Protein AF-A0A0Q0WJ50-F1 (afdb_monomer_lite)

Secondary structure (DSSP, 8-state):
--------EESS-SS--SSPPP-TT-EEEEEEEEEEETTEEEEEEEEEEEPEEEEEEETTEEEEEEEE-HHHHHHGGG-TT-EEEE-TT---HHHHHHTT---TT-EEEESS---HHHHHHHHHTT--EEEESSPPPHHHHHHHHHHT-EEEEEEETTEEEEEE-GGGB-

Sequence (170 aa):
MKGCWHVDWIEVAKKFWRVERLDPAAAFQMARCTEISGSERQNLEVDVAIEERISVVLDETAVADLFSLPTQLEELADGIDDLVLVRAEGKAVGAALVAGADLSMCALITTGRLSSAIVSKAARVRIPVLVSRAAPLNTGIELDRTLGMALAAFARRPNLYGYSGEERIS

Foldseek 3Di:
DDDPPPFDKDLDWPAADDPDDDDNRFIWTWDWDWDDDPPDIDIDIGIDTFWDWDFWAFQNRGQFTDTHGPVRVVVLQPDDDPWAKGGPVGDGPVVCVVVVHQQLSIETEHNDAQALVNLVVCVVSNHQYYEYLDHHDPNRLVNNVVSQGWYWYNDDPPDIHTSGPCVGTD

pLDDT: mean 72.32, std 17.37, range [31.19, 97.19]

Radius of gyration: 19.77 Å; chains: 1; bounding box: 49×45×49 Å

Structure (mmCIF, N/CA/C/O backbone):
data_AF-A0A0Q0WJ50-F1
#
_entry.id   AF-A0A0Q0WJ50-F1
#
loop_
_atom_site.group_PDB
_atom_site.id
_atom_site.type_symbol
_atom_site.label_atom_id
_atom_site.label_alt_id
_atom_site.label_comp_id
_atom_site.label_asym_id
_atom_site.label_entity_id
_atom_site.label_seq_id
_atom_site.pdbx_PDB_ins_code
_atom_site.Cartn_x
_atom_site.Cartn_y
_atom_site.Cartn_z
_atom_site.occupancy
_atom_site.B_iso_or_equiv
_atom_site.auth_seq_id
_atom_site.auth_comp_id
_atom_site.auth_asym_id
_atom_site.auth_atom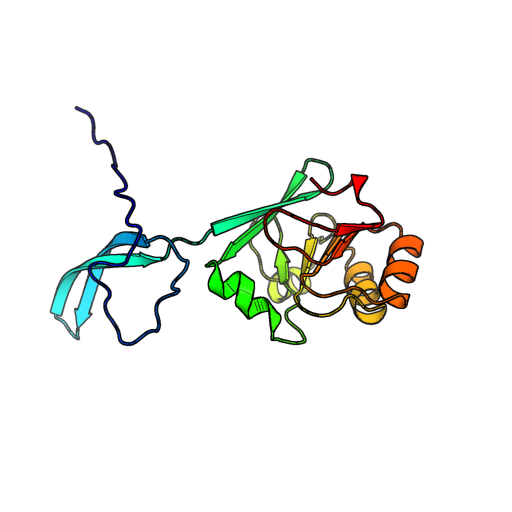_id
_atom_site.pdbx_PDB_model_num
ATOM 1 N N . MET A 1 1 ? -22.754 32.659 18.981 1.00 33.19 1 MET A N 1
ATOM 2 C CA . MET A 1 1 ? -21.871 32.097 20.028 1.00 33.19 1 MET A CA 1
ATOM 3 C C . MET A 1 1 ? -21.184 30.872 19.450 1.00 33.19 1 MET A C 1
ATOM 5 O O . MET A 1 1 ? -21.851 30.073 18.810 1.00 33.19 1 MET A O 1
ATOM 9 N N . LYS A 1 2 ? -19.854 30.814 19.578 1.00 34.09 2 LYS A N 1
ATOM 10 C CA . LYS A 1 2 ? -18.968 29.768 19.050 1.00 34.09 2 LYS A CA 1
ATOM 11 C C . LYS A 1 2 ? -19.242 28.426 19.740 1.00 34.09 2 LYS A C 1
ATOM 13 O O . LYS A 1 2 ? -19.278 28.390 20.963 1.00 34.09 2 LYS A O 1
ATOM 18 N N . GLY A 1 3 ? -19.356 27.349 18.970 1.00 31.19 3 GLY A N 1
ATOM 19 C CA . GLY A 1 3 ? -19.152 25.982 19.449 1.00 31.19 3 GLY A CA 1
ATOM 20 C C . GLY A 1 3 ? -17.857 25.462 18.841 1.00 31.19 3 GLY A C 1
ATOM 21 O O . GLY A 1 3 ? -17.887 24.846 17.781 1.00 31.19 3 GLY A O 1
ATOM 22 N N . CYS A 1 4 ? -16.719 25.805 19.449 1.00 32.44 4 CYS A N 1
ATOM 23 C CA . CYS A 1 4 ? -15.442 25.193 19.100 1.00 32.44 4 CYS A CA 1
ATOM 24 C C . CYS A 1 4 ? -15.503 23.720 19.509 1.00 32.44 4 CYS A C 1
ATOM 26 O O . CYS A 1 4 ? -15.563 23.415 20.698 1.00 32.44 4 CYS A O 1
ATOM 28 N N . TRP A 1 5 ? -15.492 22.826 18.525 1.00 32.06 5 TRP A N 1
ATOM 29 C CA . TRP A 1 5 ? -15.187 21.412 18.708 1.00 32.06 5 TRP A CA 1
ATOM 30 C C . TRP A 1 5 ? -13.693 21.308 19.027 1.00 32.06 5 TRP A C 1
ATOM 32 O O . TRP A 1 5 ? -12.872 21.123 18.133 1.00 32.06 5 TRP A O 1
ATOM 42 N N . HIS A 1 6 ? -13.315 21.554 20.281 1.00 39.19 6 HIS A N 1
ATOM 43 C CA . HIS A 1 6 ? -11.961 21.254 20.730 1.00 39.19 6 HIS A CA 1
ATOM 44 C C . HIS A 1 6 ? -11.847 19.735 20.836 1.00 39.19 6 HIS A C 1
ATOM 46 O O . HIS A 1 6 ? -12.461 19.114 2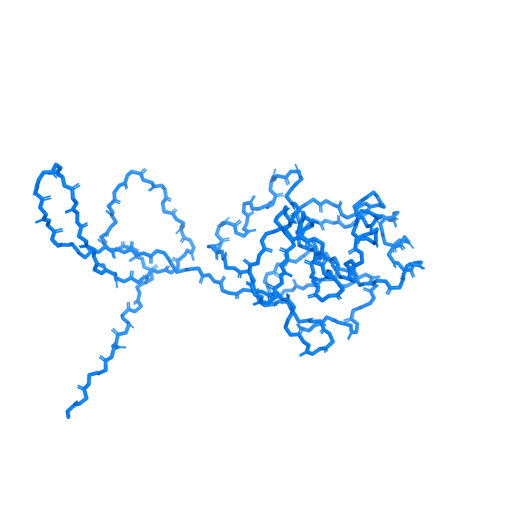1.700 1.00 39.19 6 HIS A O 1
ATOM 52 N N . VAL A 1 7 ? -11.127 19.146 19.885 1.00 43.50 7 VAL A N 1
ATOM 53 C CA . VAL A 1 7 ? -10.633 17.777 19.995 1.00 43.50 7 VAL A CA 1
ATOM 54 C C . VAL A 1 7 ? -9.465 17.839 20.969 1.00 43.50 7 VAL A C 1
ATOM 56 O O . VAL A 1 7 ? -8.429 18.429 20.657 1.00 43.50 7 VAL A O 1
ATOM 59 N N . ASP A 1 8 ? -9.658 17.290 22.163 1.00 45.12 8 ASP A N 1
ATOM 60 C CA . ASP A 1 8 ? -8.580 17.146 23.132 1.00 45.12 8 ASP A CA 1
ATOM 61 C C . ASP A 1 8 ? -7.739 15.933 22.728 1.00 45.12 8 ASP A C 1
ATOM 63 O O . ASP A 1 8 ? -8.182 14.787 22.822 1.00 45.12 8 ASP A O 1
ATOM 67 N N . TRP A 1 9 ? -6.531 16.199 22.235 1.00 43.81 9 TRP A N 1
ATOM 68 C CA . TRP A 1 9 ? -5.554 15.172 21.887 1.00 43.81 9 TRP A CA 1
ATOM 69 C C . TRP A 1 9 ? -5.000 14.534 23.156 1.00 43.81 9 TRP A C 1
ATOM 71 O O . TRP A 1 9 ? -4.593 15.237 24.086 1.00 43.81 9 TRP A O 1
ATOM 81 N N . ILE A 1 10 ? -4.971 13.203 23.199 1.00 55.56 10 ILE A N 1
ATOM 82 C CA . ILE A 1 10 ? -4.454 12.464 24.346 1.00 55.56 10 ILE A CA 1
ATOM 83 C C . ILE A 1 10 ? -3.347 11.521 23.865 1.00 55.56 10 ILE A C 1
ATOM 85 O O . ILE A 1 10 ? -3.575 10.660 23.019 1.00 55.56 10 ILE A O 1
ATOM 89 N N . GLU A 1 11 ? -2.140 11.693 24.411 1.00 57.00 11 GLU A N 1
ATOM 90 C CA . GLU A 1 11 ? -0.960 10.874 24.073 1.00 57.00 11 GLU A CA 1
ATOM 91 C C . GLU A 1 11 ? -1.056 9.436 24.604 1.00 57.00 11 GLU A C 1
ATOM 93 O O . GLU A 1 11 ? -0.410 8.539 24.081 1.00 57.00 11 GLU A O 1
ATOM 98 N N . VAL A 1 12 ? -1.854 9.207 25.652 1.00 61.69 12 VAL A N 1
ATOM 99 C CA . VAL A 1 12 ? -2.025 7.901 26.301 1.00 61.69 12 VAL A CA 1
ATOM 100 C C . VAL A 1 12 ? -3.494 7.710 26.659 1.00 61.69 12 VAL A C 1
ATOM 102 O O . VAL A 1 12 ? -4.089 8.593 27.280 1.00 61.69 12 VAL A O 1
ATOM 105 N N . ALA A 1 13 ? -4.073 6.557 26.319 1.00 60.59 13 ALA A N 1
ATOM 106 C CA . ALA A 1 13 ? -5.444 6.221 26.697 1.00 60.59 13 ALA A CA 1
ATOM 107 C C . ALA A 1 13 ? -5.652 6.355 28.225 1.00 60.59 13 ALA A C 1
ATOM 109 O O . ALA A 1 13 ? -4.933 5.757 29.027 1.00 60.59 13 ALA A O 1
ATOM 110 N N . LYS A 1 14 ? -6.645 7.149 28.634 1.00 64.50 14 LYS A N 1
ATOM 111 C CA . LYS A 1 14 ? -7.053 7.396 30.028 1.00 64.50 14 LYS A CA 1
ATOM 112 C C . LYS A 1 14 ? -8.213 6.500 30.471 1.00 64.50 14 LYS A C 1
ATOM 114 O O . LYS A 1 14 ? -8.332 6.198 31.657 1.00 64.50 14 LYS A O 1
ATOM 119 N N . LYS A 1 15 ? -9.089 6.105 29.547 1.00 63.78 15 LYS A N 1
ATOM 120 C CA . LYS A 1 15 ? -10.326 5.354 29.775 1.00 63.78 15 LYS A CA 1
ATOM 121 C C . LYS A 1 15 ? -10.591 4.413 28.595 1.00 63.78 15 LYS A C 1
ATOM 123 O O . LYS A 1 15 ? -11.423 4.669 27.725 1.00 63.78 15 LYS A O 1
ATOM 128 N N . PHE A 1 16 ? -9.872 3.295 28.603 1.00 58.28 16 PHE A N 1
ATOM 129 C CA . PHE A 1 16 ? -10.052 2.201 27.654 1.00 58.28 16 PHE A CA 1
ATOM 130 C C . PHE A 1 16 ? -11.001 1.143 28.224 1.00 58.28 16 PHE A C 1
ATOM 132 O O . PHE A 1 16 ? -10.944 0.819 29.413 1.00 58.28 16 PHE A O 1
ATOM 139 N N . TRP A 1 17 ? -11.895 0.622 27.389 1.00 59.31 17 TRP A N 1
ATOM 140 C CA . TRP A 1 17 ? -12.923 -0.333 27.796 1.00 59.31 17 TRP A CA 1
ATOM 141 C C . TRP A 1 17 ? -12.866 -1.557 26.879 1.00 59.31 17 TRP A C 1
ATOM 143 O O . TRP A 1 17 ? -13.066 -1.417 25.677 1.00 59.31 17 TRP A O 1
ATOM 153 N N . ARG A 1 18 ? -12.653 -2.737 27.492 1.00 56.22 18 ARG A N 1
ATOM 154 C CA . ARG A 1 18 ? -12.397 -4.095 26.941 1.00 56.22 18 ARG A CA 1
ATOM 155 C C . ARG A 1 18 ? -10.932 -4.551 27.023 1.00 56.22 18 ARG A C 1
ATOM 157 O O . ARG A 1 18 ? -10.016 -3.750 27.100 1.00 56.22 18 ARG A O 1
ATOM 164 N N . VAL A 1 19 ? -10.738 -5.875 27.061 1.00 57.97 19 VAL A N 1
ATOM 165 C CA . VAL A 1 19 ? -9.457 -6.588 27.298 1.00 57.97 19 VAL A CA 1
ATOM 166 C C . VAL A 1 19 ? -8.545 -6.594 26.052 1.00 57.97 19 VAL A C 1
ATOM 168 O O . VAL A 1 19 ? -7.642 -7.417 25.939 1.00 57.97 19 VAL A O 1
ATOM 171 N N . GLU A 1 20 ? -8.790 -5.722 25.074 1.00 60.44 20 GLU A N 1
ATOM 172 C CA . GLU A 1 20 ? -7.969 -5.658 23.861 1.00 60.44 20 GLU A CA 1
ATOM 173 C C . GLU A 1 20 ? -6.618 -4.986 24.136 1.00 60.44 20 GLU A C 1
ATOM 175 O O . GLU A 1 20 ? -6.493 -4.101 24.983 1.00 60.44 20 GLU A O 1
ATOM 180 N N . ARG A 1 21 ? -5.574 -5.440 23.434 1.00 62.72 21 ARG A N 1
ATOM 181 C CA . ARG A 1 21 ? -4.232 -4.863 23.548 1.00 62.72 21 ARG A CA 1
ATOM 182 C C . ARG A 1 21 ? -4.227 -3.490 22.874 1.00 62.72 21 ARG A C 1
ATOM 184 O O . ARG A 1 21 ? -4.553 -3.394 21.697 1.00 62.72 21 ARG A O 1
ATOM 191 N N . LEU A 1 22 ? -3.823 -2.456 23.610 1.00 70.69 22 LEU A N 1
ATOM 192 C CA . LEU A 1 22 ? -3.601 -1.119 23.060 1.00 70.69 22 LEU A CA 1
ATOM 193 C C . LEU A 1 22 ? -2.425 -1.126 22.078 1.00 70.69 22 LEU A C 1
ATOM 195 O O . LEU A 1 22 ? -1.413 -1.783 22.333 1.00 70.69 22 LEU A O 1
ATOM 199 N N . ASP A 1 23 ? -2.548 -0.355 20.999 1.00 70.69 23 ASP A N 1
ATOM 200 C CA . ASP A 1 23 ? -1.402 0.034 20.181 1.00 70.69 23 ASP A CA 1
ATOM 201 C C . ASP A 1 23 ? -0.573 1.052 20.992 1.00 70.69 23 ASP A C 1
ATOM 203 O O . ASP A 1 23 ? -1.084 2.128 21.318 1.00 70.69 23 ASP A O 1
ATOM 207 N N . PRO A 1 24 ? 0.667 0.711 21.391 1.00 72.69 24 PRO A N 1
ATOM 208 C CA . PRO A 1 24 ? 1.477 1.553 22.267 1.00 72.69 24 PRO A CA 1
ATOM 209 C C . PRO A 1 24 ? 2.012 2.812 21.573 1.00 72.69 24 PRO A C 1
ATOM 211 O O . PRO A 1 24 ? 2.519 3.700 22.257 1.00 72.69 24 PRO A O 1
ATOM 214 N N . ALA A 1 25 ? 1.939 2.879 20.244 1.00 76.12 25 ALA A N 1
ATOM 215 C CA . ALA A 1 25 ? 2.418 3.993 19.440 1.00 76.12 25 ALA A CA 1
ATOM 216 C C . ALA A 1 25 ? 1.272 4.871 18.899 1.00 76.12 25 ALA A C 1
ATOM 218 O O . ALA A 1 25 ? 1.536 5.947 18.362 1.00 76.12 25 ALA A O 1
ATOM 219 N N . ALA A 1 26 ? 0.013 4.449 19.047 1.00 81.06 26 ALA A N 1
ATOM 220 C CA . ALA A 1 26 ? -1.150 5.198 18.588 1.00 81.06 26 ALA A CA 1
ATOM 221 C C . ALA A 1 26 ? -1.467 6.426 19.457 1.00 81.06 26 ALA A C 1
ATOM 223 O O . ALA A 1 26 ? -1.362 6.403 20.683 1.00 81.06 26 ALA A O 1
ATOM 224 N N . ALA A 1 27 ? -1.952 7.485 18.806 1.00 83.94 27 ALA A N 1
ATOM 225 C CA . ALA A 1 27 ? -2.634 8.587 19.478 1.00 83.94 27 ALA A CA 1
ATOM 226 C C . ALA A 1 27 ? -4.103 8.225 19.749 1.00 83.94 27 ALA A C 1
ATOM 228 O O . ALA A 1 27 ? -4.690 7.413 19.031 1.00 83.94 27 ALA A O 1
ATOM 229 N N . PHE A 1 28 ? -4.723 8.860 20.748 1.00 84.25 28 PHE A N 1
ATOM 230 C CA . PHE A 1 28 ? -6.120 8.612 21.113 1.00 84.25 28 PHE A CA 1
ATOM 231 C C . PHE A 1 28 ? -6.937 9.908 21.159 1.00 84.25 28 PHE A C 1
ATOM 233 O O . PHE A 1 28 ? -6.435 10.977 21.519 1.00 84.25 28 PHE A O 1
ATOM 240 N N . GLN A 1 29 ? -8.223 9.796 20.824 1.00 86.06 29 GLN A N 1
ATOM 241 C CA . GLN A 1 29 ? -9.229 10.841 21.031 1.00 86.06 29 GLN A CA 1
ATOM 242 C C . GLN A 1 29 ? -10.390 10.308 21.865 1.00 86.06 29 GLN A C 1
ATOM 244 O O . GLN A 1 29 ? -10.782 9.148 21.736 1.00 86.06 29 GLN A O 1
ATOM 249 N N . MET A 1 30 ? -10.985 11.173 22.681 1.00 86.94 30 MET A N 1
ATOM 250 C CA . MET A 1 30 ? -12.183 10.828 23.440 1.00 86.94 30 MET A CA 1
ATOM 251 C C . MET A 1 30 ? -13.425 10.915 22.545 1.00 86.94 30 MET A C 1
ATOM 253 O O . MET A 1 30 ? -13.684 11.938 21.908 1.00 86.94 30 MET A O 1
ATOM 257 N N . ALA A 1 31 ? -14.210 9.841 22.524 1.00 86.06 31 ALA A N 1
ATOM 258 C CA . ALA A 1 31 ? -15.481 9.759 21.824 1.00 86.06 31 ALA A CA 1
ATOM 259 C C . ALA A 1 31 ? -16.611 9.371 22.784 1.00 86.06 31 ALA A C 1
ATOM 261 O O . ALA A 1 31 ? -16.431 8.596 23.725 1.00 86.06 31 ALA A O 1
ATOM 262 N N . ARG A 1 32 ? -17.813 9.888 22.514 1.00 88.06 32 ARG A N 1
ATOM 263 C CA . ARG A 1 32 ? -19.034 9.480 23.217 1.00 88.06 32 ARG A CA 1
ATOM 264 C C . ARG A 1 32 ? -19.691 8.320 22.492 1.00 88.06 32 ARG A C 1
ATOM 266 O O . ARG A 1 32 ? -19.928 8.402 21.289 1.00 88.06 32 ARG A O 1
ATOM 273 N N . CYS A 1 33 ? -20.048 7.279 23.229 1.00 84.06 33 CYS A N 1
ATOM 274 C CA . CYS A 1 33 ? -20.817 6.153 22.715 1.00 84.06 33 CYS A CA 1
ATOM 275 C C . CYS A 1 33 ? -21.945 5.778 23.682 1.00 84.06 33 CYS A C 1
ATOM 277 O O . CYS A 1 33 ? -21.994 6.240 24.823 1.00 84.06 33 CYS A O 1
ATOM 279 N N . THR A 1 34 ? -22.878 4.953 23.216 1.00 87.44 34 THR A N 1
ATOM 280 C CA . THR A 1 34 ? -23.934 4.386 24.056 1.00 87.44 34 THR A CA 1
ATOM 281 C C . THR A 1 34 ? -23.706 2.886 24.163 1.00 87.44 34 THR A C 1
ATOM 283 O O . THR A 1 34 ? -23.758 2.179 23.158 1.00 87.44 34 THR A O 1
ATOM 286 N N . GLU A 1 35 ? -23.462 2.397 25.373 1.00 84.62 35 GLU A N 1
ATOM 287 C CA . GLU A 1 35 ? -23.497 0.972 25.671 1.00 84.62 35 GLU A CA 1
ATOM 288 C C . GLU A 1 35 ? -24.944 0.478 25.649 1.00 84.62 35 GLU A C 1
ATOM 290 O O . GLU A 1 35 ? -25.851 1.132 26.171 1.00 84.62 35 GLU A O 1
ATOM 295 N N . ILE A 1 36 ? -25.150 -0.681 25.024 1.00 88.06 36 ILE A N 1
ATOM 296 C CA . ILE A 1 36 ? -26.440 -1.362 24.945 1.00 88.06 36 ILE A CA 1
ATOM 297 C C . ILE A 1 36 ? -26.273 -2.739 25.589 1.00 88.06 36 ILE A C 1
ATOM 299 O O . ILE A 1 36 ? -25.603 -3.607 25.028 1.00 88.06 36 ILE A O 1
ATOM 303 N N . SER A 1 37 ? -26.917 -2.937 26.738 1.00 84.56 37 SER A N 1
ATOM 304 C CA . SER A 1 37 ? -26.854 -4.169 27.534 1.00 84.56 37 SER A CA 1
ATOM 305 C C . SER A 1 37 ? -28.269 -4.709 27.733 1.00 84.56 37 SER A C 1
ATOM 307 O O . SER A 1 37 ? -29.004 -4.295 28.627 1.00 84.56 37 SER A O 1
ATOM 309 N N . GLY A 1 38 ? -28.699 -5.602 26.837 1.00 86.75 38 GLY A N 1
ATOM 310 C CA . GLY A 1 38 ? -30.097 -6.039 26.777 1.00 86.75 38 GLY A CA 1
ATOM 311 C C . GLY A 1 38 ? -31.028 -4.877 26.410 1.00 86.75 38 GLY A C 1
ATOM 312 O O . GLY A 1 38 ? -30.934 -4.333 25.311 1.00 86.75 38 GLY A O 1
ATOM 313 N N . SER A 1 39 ? -31.932 -4.502 27.321 1.00 87.56 39 SER A N 1
ATOM 314 C CA . SER A 1 39 ? -32.815 -3.331 27.178 1.00 87.56 39 SER A CA 1
ATOM 315 C C . SER A 1 39 ? -32.244 -2.041 27.778 1.00 87.56 39 SER A C 1
ATOM 317 O O . SER A 1 39 ? -32.814 -0.971 27.561 1.00 87.56 39 SER A O 1
ATOM 319 N N . GLU A 1 40 ? -31.155 -2.121 28.544 1.00 84.44 40 GLU A N 1
ATOM 320 C CA . GLU A 1 40 ? -30.534 -0.960 29.181 1.00 84.44 40 GLU A CA 1
ATOM 321 C C . GLU A 1 40 ? -29.633 -0.205 28.200 1.00 84.44 40 GLU A C 1
ATOM 323 O O . GLU A 1 40 ? -28.996 -0.793 27.320 1.00 84.44 40 GLU A O 1
ATOM 328 N N . ARG A 1 41 ? -29.596 1.124 28.347 1.00 91.12 41 ARG A N 1
ATOM 329 C CA . ARG A 1 41 ? -28.756 2.023 27.551 1.00 91.12 41 ARG A CA 1
ATOM 330 C C . ARG A 1 41 ? -28.011 2.982 28.464 1.00 91.12 41 ARG A C 1
ATOM 332 O O . ARG A 1 41 ? -28.646 3.693 29.243 1.00 91.12 41 ARG A O 1
ATOM 339 N N . GLN A 1 42 ? -26.693 3.050 28.321 1.00 88.12 42 GLN A N 1
ATOM 340 C CA . GLN A 1 42 ? -25.838 3.935 29.110 1.00 88.12 42 GLN A CA 1
ATOM 341 C C . GLN A 1 42 ? -24.911 4.742 28.201 1.00 88.12 42 GLN A C 1
ATOM 343 O O . GLN A 1 42 ? -24.276 4.190 27.312 1.00 88.12 42 GLN A O 1
ATOM 348 N N . ASN A 1 43 ? -24.808 6.053 28.424 1.00 89.38 43 ASN A N 1
ATOM 349 C CA . ASN A 1 43 ? -23.847 6.889 27.703 1.00 89.38 43 ASN A CA 1
ATOM 350 C C . ASN A 1 43 ? -22.473 6.817 28.370 1.00 89.38 43 ASN A C 1
ATOM 352 O O . ASN A 1 43 ? -22.360 6.977 29.586 1.00 89.38 43 ASN A O 1
ATOM 356 N N . LEU A 1 44 ? -21.440 6.621 27.559 1.00 86.31 44 LEU A N 1
ATOM 357 C CA . LEU A 1 44 ? -20.055 6.476 27.979 1.00 86.31 44 LEU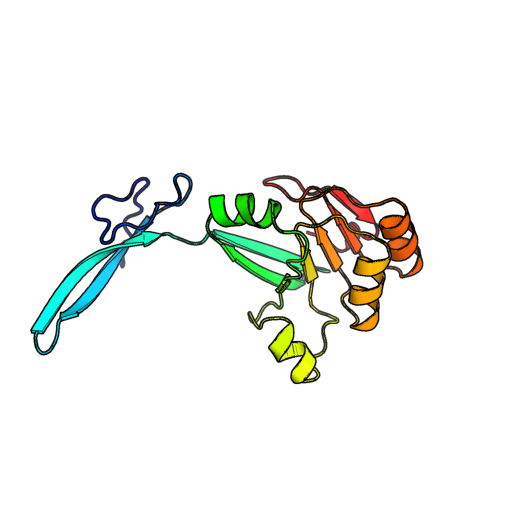 A CA 1
ATOM 358 C C . LEU A 1 44 ? -19.159 7.421 27.174 1.00 86.31 44 LEU A C 1
ATOM 360 O O . LEU A 1 44 ? -19.451 7.769 26.032 1.00 86.31 44 LEU A O 1
ATOM 364 N N . GLU A 1 45 ? -18.050 7.810 27.791 1.00 85.31 45 GLU A N 1
ATOM 365 C CA . GLU A 1 45 ? -16.907 8.436 27.125 1.00 85.31 45 GLU A CA 1
ATOM 366 C C . GLU A 1 45 ? -15.775 7.411 27.121 1.00 85.31 45 GLU A C 1
ATOM 368 O O . GLU A 1 45 ? -15.450 6.863 28.184 1.00 85.31 45 GLU A O 1
ATOM 373 N N . VAL A 1 46 ? -15.242 7.130 25.934 1.00 83.69 46 VAL A N 1
ATOM 374 C CA . VAL A 1 46 ? -14.218 6.112 25.675 1.00 83.69 46 VAL A CA 1
ATOM 375 C C . VAL A 1 46 ? -13.108 6.697 24.815 1.00 83.69 46 VAL A C 1
ATOM 377 O O . VAL A 1 46 ? -13.363 7.557 23.971 1.00 83.69 46 VAL A O 1
ATOM 380 N N . ASP A 1 47 ? -11.886 6.213 25.008 1.00 84.81 47 ASP A N 1
ATOM 381 C CA . ASP A 1 47 ? -10.783 6.549 24.112 1.00 84.81 47 ASP A CA 1
ATOM 382 C C . ASP A 1 47 ? -10.831 5.686 22.852 1.00 84.81 47 ASP A C 1
ATOM 384 O O . ASP A 1 47 ? -10.963 4.463 22.917 1.00 84.81 47 ASP A O 1
ATOM 388 N N . VAL A 1 48 ? -10.694 6.337 21.704 1.00 82.25 48 VAL A N 1
ATOM 389 C CA . VAL A 1 48 ? -10.648 5.716 20.383 1.00 82.25 48 VAL A CA 1
ATOM 390 C C . VAL A 1 48 ? -9.286 6.008 19.775 1.00 82.25 48 VAL A C 1
ATOM 392 O O . VAL A 1 48 ? -8.859 7.164 19.731 1.00 82.25 48 VAL A O 1
ATOM 395 N N . ALA A 1 49 ? -8.601 4.957 19.328 1.00 82.50 49 ALA A N 1
ATOM 396 C CA . ALA A 1 49 ? -7.320 5.089 18.651 1.00 82.50 49 ALA A CA 1
ATOM 397 C C . ALA A 1 49 ? -7.495 5.869 17.339 1.00 82.50 49 ALA A C 1
ATOM 399 O O . ALA A 1 49 ? -8.478 5.692 16.616 1.00 82.50 49 ALA A O 1
ATOM 400 N N . ILE A 1 50 ? -6.555 6.762 17.056 1.00 80.19 50 ILE A N 1
ATOM 401 C CA . ILE A 1 50 ? -6.554 7.600 15.863 1.00 80.19 50 ILE A CA 1
ATOM 402 C C . ILE A 1 50 ? -5.680 6.918 14.821 1.00 80.19 50 ILE A C 1
ATOM 404 O O . ILE A 1 50 ? -4.478 6.747 15.020 1.00 80.19 50 ILE A O 1
ATOM 408 N N . GLU A 1 51 ? -6.296 6.547 13.704 1.00 74.88 51 GLU A N 1
ATOM 409 C CA . GLU A 1 51 ? -5.571 6.055 12.540 1.00 74.88 51 GLU A CA 1
ATOM 410 C C . GLU A 1 51 ? -4.744 7.177 11.920 1.00 74.88 51 GLU A C 1
ATOM 412 O O . GLU A 1 51 ? -5.192 8.319 11.772 1.00 74.88 51 GLU A O 1
ATOM 417 N N . GLU A 1 52 ? -3.531 6.837 11.511 1.00 72.50 52 GLU A N 1
ATOM 418 C CA . GLU A 1 52 ? -2.709 7.741 10.736 1.00 72.50 52 GLU A CA 1
ATOM 419 C C . GLU A 1 52 ? -3.024 7.592 9.256 1.00 72.50 52 GLU A C 1
ATOM 421 O O . GLU A 1 52 ? -3.165 6.483 8.743 1.00 72.50 52 GLU A O 1
ATOM 426 N N . ARG A 1 53 ? -3.065 8.726 8.557 1.00 71.88 53 ARG A N 1
ATOM 427 C CA . ARG A 1 53 ? -3.216 8.763 7.107 1.00 71.88 53 ARG A CA 1
ATOM 428 C C . ARG A 1 53 ? -1.847 8.701 6.435 1.00 71.88 53 ARG A C 1
ATOM 430 O O . ARG A 1 53 ? -0.989 9.547 6.690 1.00 71.88 53 ARG A O 1
ATOM 437 N N . ILE A 1 54 ? -1.662 7.738 5.543 1.00 69.50 54 ILE A N 1
ATOM 438 C CA . ILE A 1 54 ? -0.523 7.655 4.628 1.00 69.50 54 ILE A CA 1
ATOM 439 C C . ILE A 1 54 ? -1.066 7.818 3.218 1.00 69.50 54 ILE A C 1
ATOM 441 O O . ILE A 1 54 ? -1.770 6.944 2.713 1.00 69.50 54 ILE A O 1
ATOM 445 N N . SER A 1 55 ? -0.736 8.944 2.595 1.00 67.88 55 SER A N 1
ATOM 446 C CA . SER A 1 55 ? -1.127 9.215 1.218 1.00 67.88 55 SER A CA 1
ATOM 447 C C . SER A 1 55 ? -0.045 8.730 0.259 1.00 67.88 55 SER A C 1
ATOM 449 O O . SER A 1 55 ? 1.130 9.029 0.462 1.00 67.88 55 SER A O 1
ATOM 451 N N . VAL A 1 56 ? -0.437 7.994 -0.783 1.00 67.50 56 VAL A N 1
ATOM 452 C CA . VAL A 1 56 ? 0.437 7.722 -1.935 1.00 67.50 56 VAL A CA 1
ATOM 453 C C . VAL A 1 56 ? -0.034 8.598 -3.079 1.00 67.50 56 VAL A C 1
ATOM 455 O O . VAL A 1 56 ? -1.196 8.520 -3.498 1.00 67.50 56 VAL A O 1
ATOM 458 N N . VAL A 1 57 ? 0.872 9.432 -3.573 1.00 71.38 57 VAL A N 1
ATOM 459 C CA . VAL A 1 57 ? 0.631 10.313 -4.709 1.00 71.38 57 VAL A CA 1
ATOM 460 C C . VAL A 1 57 ? 1.379 9.753 -5.914 1.00 71.38 57 VAL A C 1
ATOM 462 O O . VAL A 1 57 ? 2.562 9.426 -5.829 1.00 71.38 57 VAL A O 1
ATOM 465 N N . LEU A 1 58 ? 0.643 9.607 -7.014 1.00 68.94 58 LEU A N 1
ATOM 466 C CA . LEU A 1 58 ? 1.125 9.181 -8.318 1.00 68.94 58 LEU A CA 1
ATOM 467 C C . LEU A 1 58 ? 0.921 10.322 -9.307 1.00 68.94 58 LEU A C 1
ATOM 469 O O . LEU A 1 58 ? -0.221 10.730 -9.503 1.00 68.94 58 LEU A O 1
ATOM 473 N N . ASP A 1 59 ? 1.989 10.809 -9.936 1.00 78.12 59 ASP A N 1
ATOM 474 C CA . ASP A 1 59 ? 1.917 11.888 -10.935 1.00 78.12 59 ASP A CA 1
ATOM 475 C C . ASP A 1 59 ? 1.074 13.082 -10.425 1.00 78.12 59 ASP A C 1
ATOM 477 O O . ASP A 1 59 ? 0.085 13.486 -11.038 1.00 78.12 59 ASP A O 1
ATOM 481 N N . GLU A 1 60 ? 1.406 13.576 -9.224 1.00 78.00 60 GLU A N 1
ATOM 482 C CA . GLU A 1 60 ? 0.692 14.649 -8.496 1.00 78.00 60 GLU A CA 1
ATOM 483 C C . GLU A 1 60 ? -0.772 14.337 -8.124 1.00 78.00 60 GLU A C 1
ATOM 485 O O . GLU A 1 60 ? -1.464 15.146 -7.501 1.00 78.00 60 GLU A O 1
ATOM 490 N N . THR A 1 61 ? -1.254 13.141 -8.446 1.00 69.69 61 THR A N 1
ATOM 491 C CA . THR A 1 61 ? -2.603 12.680 -8.139 1.00 69.69 61 THR A CA 1
ATOM 492 C C . THR A 1 61 ? -2.562 11.765 -6.926 1.00 69.69 61 THR A C 1
ATOM 494 O O . THR A 1 61 ? -1.940 10.706 -6.953 1.00 69.69 61 THR A O 1
ATOM 497 N N . ALA A 1 62 ? -3.248 12.134 -5.842 1.00 67.50 62 ALA A N 1
ATOM 498 C CA . ALA A 1 62 ? -3.436 11.216 -4.723 1.00 67.50 62 ALA A CA 1
ATOM 499 C C . ALA A 1 62 ? -4.184 9.976 -5.229 1.00 67.50 62 ALA A C 1
ATOM 501 O O . ALA A 1 62 ? -5.345 10.062 -5.627 1.00 67.50 62 ALA A O 1
ATOM 502 N N . VAL A 1 63 ? -3.505 8.831 -5.243 1.00 63.12 63 VAL A N 1
ATOM 503 C CA . VAL A 1 63 ? -4.080 7.557 -5.694 1.00 63.12 63 VAL A CA 1
ATOM 504 C C . VAL A 1 63 ? -4.477 6.677 -4.531 1.00 63.12 63 VAL A C 1
ATOM 506 O O . VAL A 1 63 ? -5.261 5.756 -4.723 1.00 63.12 63 VAL A O 1
ATOM 509 N N . ALA A 1 64 ? -3.996 6.971 -3.325 1.00 59.56 64 ALA A N 1
ATOM 510 C CA . ALA A 1 64 ? -4.250 6.157 -2.155 1.00 59.56 64 ALA A CA 1
ATOM 511 C C . ALA A 1 64 ? -4.237 6.969 -0.868 1.00 59.56 64 ALA A C 1
ATOM 513 O O . ALA A 1 64 ? -3.350 7.796 -0.682 1.00 59.56 64 ALA A O 1
ATOM 514 N N . ASP A 1 65 ? -5.139 6.620 0.046 1.00 59.25 65 ASP A N 1
ATOM 515 C CA . ASP A 1 65 ? -5.007 6.912 1.466 1.00 59.25 65 ASP A CA 1
ATOM 516 C C . ASP A 1 65 ? -5.116 5.605 2.249 1.00 59.25 65 ASP A C 1
ATOM 518 O O . ASP A 1 65 ? -6.136 4.916 2.192 1.00 59.25 65 ASP A O 1
ATOM 522 N N . LEU A 1 66 ? -4.049 5.250 2.955 1.00 60.56 66 LEU A N 1
ATOM 523 C CA . LEU A 1 66 ? -4.061 4.179 3.938 1.00 60.56 66 LEU A CA 1
ATOM 524 C C . LEU A 1 66 ? -4.320 4.803 5.307 1.00 60.56 66 LEU A C 1
ATOM 526 O O . LEU A 1 66 ? -3.610 5.724 5.704 1.00 60.56 66 LEU A O 1
ATOM 530 N N . PHE A 1 67 ? -5.323 4.289 6.010 1.00 65.69 67 PHE A N 1
ATOM 531 C CA . PHE A 1 67 ? -5.574 4.604 7.408 1.00 65.69 67 PHE A CA 1
ATOM 532 C C . PHE A 1 67 ? -5.200 3.377 8.229 1.00 65.69 67 PHE A C 1
ATOM 534 O O . PHE A 1 67 ? -5.722 2.288 7.992 1.00 65.69 67 PHE A O 1
ATOM 541 N N . SER A 1 68 ? -4.228 3.525 9.122 1.00 68.75 68 SER A N 1
ATOM 542 C CA . SER A 1 68 ? -3.777 2.434 9.985 1.00 68.75 68 SER A CA 1
ATOM 543 C C . SER A 1 68 ? -3.196 2.980 11.275 1.00 68.75 68 SER A C 1
ATOM 545 O O . SER A 1 68 ? -2.636 4.079 11.291 1.00 68.75 68 SER A O 1
ATOM 547 N N . LEU A 1 69 ? -3.262 2.197 12.348 1.00 74.12 69 LEU A N 1
ATOM 548 C CA . LEU A 1 69 ? -2.487 2.495 13.547 1.00 74.12 69 LEU A CA 1
ATOM 549 C C . LEU A 1 69 ? -0.983 2.253 13.299 1.00 74.12 69 LEU A C 1
ATOM 551 O O . LEU A 1 69 ? -0.628 1.454 12.424 1.00 74.12 69 LEU A O 1
ATOM 555 N N . PRO A 1 70 ? -0.079 2.912 14.043 1.00 67.62 70 PRO A N 1
ATOM 556 C CA . PRO A 1 70 ? 1.359 2.778 13.821 1.00 67.62 70 PRO A CA 1
ATOM 557 C C . PRO A 1 70 ? 1.864 1.338 13.956 1.00 67.62 70 PRO A C 1
ATOM 559 O O . PRO A 1 70 ? 2.596 0.871 13.084 1.00 67.62 70 PRO A O 1
ATOM 562 N N . THR A 1 71 ? 1.428 0.588 14.975 1.00 65.62 71 THR A N 1
ATOM 563 C CA . THR A 1 71 ? 1.817 -0.821 15.114 1.00 65.62 71 THR A CA 1
ATOM 564 C C . THR A 1 71 ? 1.139 -1.695 14.063 1.00 65.62 71 THR A C 1
ATOM 566 O O . THR A 1 71 ? 1.745 -2.656 13.617 1.00 65.62 71 THR A O 1
ATOM 569 N N . GLN A 1 72 ? -0.055 -1.354 13.566 1.00 63.38 72 GLN A N 1
ATOM 570 C CA . GLN A 1 72 ? -0.648 -2.076 12.426 1.00 63.38 72 GLN A CA 1
ATOM 571 C C . GLN A 1 72 ? 0.169 -1.901 11.139 1.00 63.38 72 GLN A C 1
ATOM 573 O O . GLN A 1 72 ? 0.317 -2.853 10.375 1.00 63.38 72 GLN A O 1
ATOM 578 N N . LEU A 1 73 ? 0.738 -0.715 10.906 1.00 62.25 73 LEU A N 1
ATOM 579 C CA . LEU A 1 73 ? 1.675 -0.481 9.804 1.00 62.25 73 LEU A CA 1
ATOM 580 C C . LEU A 1 73 ? 2.973 -1.289 9.985 1.00 62.25 73 LEU A C 1
ATOM 582 O O . LEU A 1 73 ? 3.535 -1.801 9.011 1.00 62.25 73 LEU A O 1
ATOM 586 N N . GLU A 1 74 ? 3.438 -1.415 11.230 1.00 57.19 74 GLU A N 1
ATOM 587 C CA . GLU A 1 74 ? 4.589 -2.243 11.598 1.00 57.19 74 GLU A CA 1
ATOM 588 C C . GLU A 1 74 ? 4.306 -3.748 11.546 1.00 57.19 74 GLU A C 1
ATOM 590 O O . GLU A 1 74 ? 5.231 -4.480 11.229 1.00 57.19 74 GLU A O 1
ATOM 595 N N . GLU A 1 75 ? 3.084 -4.211 11.819 1.00 54.94 75 GLU A N 1
ATOM 596 C CA . GLU A 1 75 ? 2.672 -5.627 11.835 1.00 54.94 75 GLU A CA 1
ATOM 597 C C . GLU A 1 75 ? 2.259 -6.140 10.454 1.00 54.94 75 GLU A C 1
ATOM 599 O O . GLU A 1 75 ? 2.460 -7.321 10.164 1.00 54.94 75 GLU A O 1
ATOM 604 N N . LEU A 1 76 ? 1.777 -5.256 9.562 1.00 50.62 76 LEU A N 1
ATOM 605 C CA . LEU A 1 76 ? 1.513 -5.564 8.146 1.00 50.62 76 LEU A CA 1
ATOM 606 C C . LEU A 1 76 ? 2.702 -6.350 7.551 1.00 50.62 76 LEU A C 1
ATOM 608 O O . LEU A 1 76 ? 2.559 -7.276 6.759 1.00 50.62 76 LEU A O 1
ATOM 612 N N . ALA A 1 77 ? 3.896 -6.010 8.022 1.00 41.75 77 ALA A N 1
ATOM 613 C CA . ALA A 1 77 ? 5.164 -6.683 7.865 1.00 41.75 77 ALA A CA 1
ATOM 614 C C . ALA A 1 77 ? 5.271 -8.191 7.750 1.00 41.75 77 ALA A C 1
ATOM 616 O O . ALA A 1 77 ? 6.104 -8.656 6.963 1.00 41.75 77 ALA A O 1
ATOM 617 N N . ASP A 1 78 ? 4.560 -8.896 8.618 1.00 41.78 78 ASP A N 1
ATOM 618 C CA . ASP A 1 78 ? 4.910 -10.261 9.001 1.00 41.78 78 ASP A CA 1
ATOM 619 C C . ASP A 1 78 ? 3.992 -11.291 8.325 1.00 41.78 78 ASP A C 1
ATOM 621 O O . ASP A 1 78 ? 4.203 -12.498 8.448 1.00 41.78 78 ASP A O 1
ATOM 625 N N . GLY A 1 79 ? 3.025 -10.824 7.527 1.00 36.72 79 GLY A N 1
ATOM 626 C CA . GLY A 1 79 ? 2.172 -11.640 6.669 1.00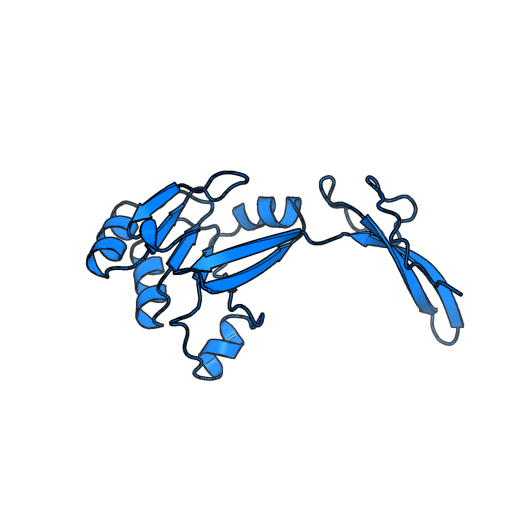 36.72 79 GLY A CA 1
ATOM 627 C C . GLY A 1 79 ? 2.693 -11.710 5.233 1.00 36.72 79 GLY A C 1
ATOM 628 O O . GLY A 1 79 ? 2.677 -10.730 4.491 1.00 36.72 79 GLY A O 1
ATOM 629 N N . ILE A 1 80 ? 3.135 -12.891 4.801 1.00 37.78 80 ILE A N 1
ATOM 630 C CA . ILE A 1 80 ? 3.319 -13.182 3.375 1.00 37.78 80 ILE A CA 1
ATOM 631 C C . ILE A 1 80 ? 1.911 -13.280 2.760 1.00 37.78 80 ILE A C 1
ATOM 633 O O . ILE A 1 80 ? 1.172 -14.183 3.129 1.00 37.78 80 ILE A O 1
ATOM 637 N N . ASP A 1 81 ? 1.593 -12.362 1.837 1.00 42.47 81 ASP A N 1
ATOM 638 C CA . ASP A 1 81 ? 0.393 -12.281 0.968 1.00 42.47 81 ASP A CA 1
ATOM 639 C C . ASP A 1 81 ? -0.669 -11.195 1.256 1.00 42.47 81 ASP A C 1
ATOM 641 O O . ASP A 1 81 ? -1.742 -11.228 0.649 1.00 42.47 81 ASP A O 1
ATOM 645 N N . ASP A 1 82 ? -0.365 -10.144 2.024 1.00 50.66 82 ASP A N 1
ATOM 646 C CA . ASP A 1 82 ? -1.252 -8.971 2.060 1.00 50.66 82 ASP A CA 1
ATOM 647 C C . ASP A 1 82 ? -0.997 -8.052 0.851 1.00 50.66 82 ASP A C 1
ATOM 649 O O . ASP A 1 82 ? -0.036 -7.279 0.777 1.00 50.66 82 ASP A O 1
ATOM 653 N N . LEU A 1 83 ? -1.852 -8.204 -0.163 1.00 49.56 83 LEU A N 1
ATOM 654 C CA . LEU A 1 83 ? -1.932 -7.365 -1.357 1.00 49.56 83 LEU A CA 1
ATOM 655 C C . LEU A 1 83 ? -3.008 -6.294 -1.121 1.00 49.56 83 LEU A C 1
ATOM 657 O O . LEU A 1 83 ? -4.194 -6.576 -1.288 1.00 49.56 83 LEU A O 1
ATOM 661 N N . VAL A 1 84 ? -2.630 -5.070 -0.749 1.00 53.62 84 VAL A N 1
ATOM 662 C CA . VAL A 1 84 ? -3.586 -3.973 -0.532 1.00 53.62 84 VAL A CA 1
ATOM 663 C C . VAL A 1 84 ? -3.558 -3.033 -1.735 1.00 53.62 84 VAL A C 1
ATOM 665 O O . VAL A 1 84 ? -2.580 -2.328 -1.970 1.00 53.62 84 VAL A O 1
ATOM 668 N N . LEU A 1 85 ? -4.641 -3.019 -2.516 1.00 54.16 85 LEU A N 1
ATOM 669 C CA . LEU A 1 85 ? -4.888 -1.955 -3.489 1.00 54.16 85 LEU A CA 1
ATOM 670 C C . LEU A 1 85 ? -5.583 -0.805 -2.805 1.00 54.16 85 LEU A C 1
ATOM 672 O O . LEU A 1 85 ? -6.627 -0.996 -2.178 1.00 54.16 85 LEU A O 1
ATOM 676 N N . VAL A 1 86 ? -5.035 0.383 -2.998 1.00 53.78 86 VAL A N 1
ATOM 677 C CA . VAL A 1 86 ? -5.627 1.598 -2.472 1.00 53.78 86 VAL A CA 1
ATOM 678 C C . VAL A 1 86 ? -5.956 2.506 -3.653 1.00 53.78 86 VAL A C 1
ATOM 680 O O . VAL A 1 86 ? -5.102 2.789 -4.493 1.00 53.78 86 VAL A O 1
ATOM 683 N N . ARG A 1 87 ? -7.233 2.889 -3.725 1.00 48.84 87 ARG A N 1
ATOM 684 C CA . ARG A 1 87 ? -7.755 3.977 -4.559 1.00 48.84 87 ARG A CA 1
ATOM 685 C C . ARG A 1 87 ? -8.036 5.154 -3.626 1.00 48.84 87 ARG A C 1
ATOM 687 O O . ARG A 1 87 ? -8.423 4.914 -2.482 1.00 48.84 87 ARG A O 1
ATOM 694 N N . ALA A 1 88 ? -7.975 6.389 -4.117 1.00 43.69 88 ALA A N 1
ATOM 695 C CA . ALA A 1 88 ? -8.329 7.595 -3.355 1.00 43.69 88 ALA A CA 1
ATOM 696 C C . ALA A 1 88 ? -9.735 7.541 -2.710 1.00 43.69 88 ALA A C 1
ATOM 698 O O . ALA A 1 88 ? -10.029 8.274 -1.776 1.00 43.69 88 ALA A O 1
ATOM 699 N N . GLU A 1 89 ? -10.607 6.648 -3.193 1.00 40.19 89 GLU A N 1
ATOM 700 C CA . GLU A 1 89 ? -11.982 6.452 -2.717 1.00 40.19 89 GLU A CA 1
ATOM 701 C C . GLU A 1 89 ? -12.176 5.208 -1.815 1.00 40.19 89 GLU A C 1
ATOM 703 O O . GLU A 1 89 ? -13.310 4.860 -1.490 1.00 40.19 89 GLU A O 1
ATOM 708 N N . GLY A 1 90 ? -11.105 4.503 -1.421 1.00 44.72 90 GLY A N 1
ATOM 709 C CA . GLY A 1 90 ? -11.147 3.524 -0.321 1.00 44.72 90 GLY A CA 1
ATOM 710 C C . GLY A 1 90 ? -11.895 2.202 -0.567 1.00 44.72 90 GLY A C 1
ATOM 711 O O . GLY A 1 90 ? -12.514 1.675 0.355 1.00 44.72 90 GLY A O 1
ATOM 712 N N . LYS A 1 91 ? -11.867 1.621 -1.778 1.00 42.53 91 LYS A N 1
ATOM 713 C CA . LYS A 1 91 ? -12.464 0.288 -2.035 1.00 42.53 91 LYS A CA 1
ATOM 714 C C . LYS A 1 91 ? -11.409 -0.817 -2.128 1.00 42.53 91 LYS A C 1
ATOM 716 O O . LYS A 1 91 ? -10.472 -0.711 -2.910 1.00 42.53 91 LYS A O 1
ATOM 721 N N . ALA A 1 92 ? -11.616 -1.902 -1.378 1.00 46.47 92 ALA A N 1
ATOM 722 C CA . ALA A 1 92 ? -10.745 -3.077 -1.364 1.00 46.47 92 ALA A CA 1
ATOM 723 C C . ALA A 1 92 ? -10.690 -3.818 -2.721 1.00 46.47 92 ALA A C 1
ATOM 725 O O . ALA A 1 92 ? -11.697 -3.941 -3.428 1.00 46.47 92 ALA A O 1
ATOM 726 N N . VAL A 1 93 ? -9.511 -4.386 -3.016 1.00 51.50 93 VAL A N 1
ATOM 727 C CA . VAL A 1 93 ? -9.123 -5.179 -4.210 1.00 51.50 93 VAL A CA 1
ATOM 728 C C . VAL A 1 93 ? -10.240 -6.089 -4.722 1.00 51.50 93 VAL A C 1
ATOM 730 O O . VAL A 1 93 ? -10.576 -6.062 -5.904 1.00 51.50 93 VAL A O 1
ATOM 733 N N . GLY A 1 94 ? -10.809 -6.907 -3.828 1.00 44.91 94 GLY A N 1
ATOM 734 C CA . GLY A 1 94 ? -11.737 -7.975 -4.198 1.00 44.91 94 GLY A CA 1
ATOM 735 C C . GLY A 1 94 ? -13.043 -7.448 -4.782 1.00 44.91 94 GLY A C 1
ATOM 736 O O . GLY A 1 94 ? -13.526 -7.973 -5.778 1.00 44.91 94 GLY A O 1
ATOM 737 N N . ALA A 1 95 ? -13.580 -6.363 -4.226 1.00 46.62 95 ALA A N 1
ATOM 738 C CA . ALA A 1 95 ? -14.800 -5.750 -4.738 1.00 46.62 95 ALA A CA 1
ATOM 739 C C . ALA A 1 95 ? -14.539 -4.953 -6.026 1.00 46.62 95 ALA A C 1
ATOM 741 O O . ALA A 1 95 ? -15.366 -4.977 -6.933 1.00 46.62 95 ALA A O 1
ATOM 742 N N . ALA A 1 96 ? -13.386 -4.280 -6.130 1.00 51.38 96 ALA A N 1
ATOM 743 C CA . ALA A 1 96 ? -13.022 -3.476 -7.297 1.00 51.38 96 ALA A CA 1
ATOM 744 C C . ALA A 1 96 ? -12.739 -4.335 -8.544 1.00 51.38 96 ALA A C 1
ATOM 746 O O . ALA A 1 96 ? -13.251 -4.026 -9.620 1.00 51.38 96 ALA A O 1
ATOM 747 N N . LEU A 1 97 ? -12.004 -5.448 -8.401 1.00 50.62 97 LEU A N 1
ATOM 748 C CA . LEU A 1 97 ? -11.781 -6.400 -9.498 1.00 50.62 97 LEU A CA 1
ATOM 749 C C . LEU A 1 97 ? -13.083 -7.073 -9.948 1.00 50.62 97 LEU A C 1
ATOM 751 O O . LEU A 1 97 ? -13.332 -7.179 -11.146 1.00 50.62 97 LEU A O 1
ATOM 755 N N . VAL A 1 98 ? -13.924 -7.502 -9.000 1.00 52.28 98 VAL A N 1
ATOM 756 C CA . VAL A 1 98 ? -15.227 -8.119 -9.308 1.00 52.28 98 VAL A CA 1
ATOM 757 C C . VAL A 1 98 ? -16.173 -7.117 -9.982 1.00 52.28 98 VAL A C 1
ATOM 759 O O . VAL A 1 98 ? -16.984 -7.509 -10.816 1.00 52.28 98 VAL A O 1
ATOM 762 N N . ALA A 1 99 ? -16.033 -5.823 -9.685 1.00 57.31 99 ALA A N 1
ATOM 763 C CA . ALA A 1 99 ? -16.799 -4.749 -10.312 1.00 57.31 99 ALA A CA 1
ATOM 764 C C . ALA A 1 99 ? -16.222 -4.254 -11.656 1.00 57.31 99 ALA A C 1
ATOM 766 O O . ALA A 1 99 ? -16.792 -3.334 -12.241 1.00 57.31 99 ALA A O 1
ATOM 767 N N . GLY A 1 100 ? -15.111 -4.821 -12.148 1.00 58.47 100 GLY A N 1
ATOM 768 C CA . GLY A 1 100 ? -14.474 -4.387 -13.399 1.00 58.47 100 GLY A CA 1
ATOM 769 C C . GLY A 1 100 ? -13.882 -2.975 -13.338 1.00 58.47 100 GLY A C 1
ATOM 770 O O . GLY A 1 100 ? -13.846 -2.281 -14.353 1.00 58.47 100 GLY A O 1
ATOM 771 N N . ALA A 1 101 ? -13.463 -2.526 -12.152 1.00 65.44 101 ALA A N 1
ATOM 772 C CA . ALA A 1 101 ? -12.913 -1.191 -11.959 1.00 65.44 101 ALA A CA 1
ATOM 773 C C . ALA A 1 101 ? -11.567 -1.018 -12.680 1.00 65.44 101 ALA A C 1
ATOM 775 O O . ALA A 1 101 ? -10.739 -1.929 -12.710 1.00 65.44 101 ALA A O 1
ATOM 776 N N . ASP A 1 102 ? -11.336 0.181 -13.215 1.00 70.06 102 ASP A N 1
ATOM 777 C CA . ASP A 1 102 ? -10.029 0.563 -13.737 1.00 70.06 102 ASP A CA 1
ATOM 778 C C . ASP A 1 102 ? -9.058 0.846 -12.580 1.00 70.06 102 ASP A C 1
ATOM 780 O O . ASP A 1 102 ? -9.297 1.732 -11.751 1.00 70.06 102 ASP A O 1
ATOM 784 N N . LEU A 1 103 ? -7.972 0.072 -12.526 1.00 76.06 103 LEU A N 1
ATOM 785 C CA . LEU A 1 103 ? -6.927 0.167 -11.504 1.00 76.06 103 LEU A CA 1
ATOM 786 C C . LEU A 1 103 ? -5.702 0.959 -11.985 1.00 76.06 103 LEU A C 1
ATOM 788 O O . LEU A 1 103 ? -4.711 1.033 -11.261 1.00 76.06 103 LEU A O 1
ATOM 792 N N . SER A 1 104 ? -5.784 1.588 -13.164 1.00 79.25 104 SER A N 1
ATOM 793 C CA . SER A 1 104 ? -4.748 2.479 -13.706 1.00 79.25 104 SER A CA 1
ATOM 794 C C . SER A 1 104 ? -4.410 3.663 -12.797 1.00 79.25 104 SER A C 1
ATOM 796 O O . SER A 1 104 ? -3.323 4.213 -12.897 1.00 79.25 104 SER A O 1
ATOM 798 N N . MET A 1 105 ? -5.311 4.013 -11.875 1.00 73.44 105 MET A N 1
ATOM 799 C CA . MET A 1 105 ? -5.142 5.072 -10.873 1.00 73.44 105 MET A CA 1
ATOM 800 C C . MET A 1 105 ? -5.037 4.509 -9.447 1.00 73.44 105 MET A C 1
ATOM 802 O O . MET A 1 105 ? -5.535 5.112 -8.499 1.00 73.44 105 MET A O 1
ATOM 806 N N . CYS A 1 106 ? -4.486 3.304 -9.293 1.00 74.50 106 CYS A N 1
ATOM 807 C CA . CYS A 1 106 ? -4.275 2.660 -7.996 1.00 74.50 106 CYS A CA 1
ATOM 808 C C . CYS A 1 106 ? -2.789 2.388 -7.762 1.00 74.50 106 CYS A C 1
ATOM 810 O O . CYS A 1 106 ? -2.021 2.195 -8.703 1.00 74.50 106 CYS A O 1
ATOM 812 N N . ALA A 1 107 ? -2.403 2.292 -6.493 1.00 78.75 107 ALA A N 1
ATOM 813 C CA . ALA A 1 107 ? -1.114 1.743 -6.096 1.00 78.75 107 ALA A CA 1
ATOM 814 C C . ALA A 1 107 ? -1.318 0.397 -5.402 1.00 78.75 107 ALA A C 1
ATOM 816 O O . ALA A 1 107 ? -2.288 0.199 -4.661 1.00 78.75 107 ALA A O 1
ATOM 817 N N . LEU A 1 108 ? -0.390 -0.524 -5.638 1.00 80.38 108 LEU A N 1
ATOM 818 C CA . LEU A 1 108 ? -0.285 -1.749 -4.873 1.00 80.38 108 LEU A CA 1
ATOM 819 C C . LEU A 1 108 ? 0.661 -1.539 -3.693 1.00 80.38 108 LEU A C 1
ATOM 821 O O . LEU A 1 108 ? 1.855 -1.339 -3.896 1.00 80.38 108 LEU A O 1
ATOM 825 N N . ILE A 1 109 ? 0.146 -1.672 -2.475 1.00 77.81 109 ILE A N 1
ATOM 826 C CA . ILE A 1 109 ? 0.936 -1.682 -1.247 1.00 77.81 109 ILE A CA 1
ATOM 827 C C . ILE A 1 109 ? 0.970 -3.111 -0.709 1.00 77.81 109 ILE A C 1
ATOM 829 O O . ILE A 1 109 ? -0.063 -3.769 -0.580 1.00 77.81 109 ILE A O 1
ATOM 833 N N . THR A 1 110 ? 2.163 -3.617 -0.421 1.00 74.44 110 THR A N 1
ATOM 834 C CA . THR A 1 110 ? 2.332 -4.959 0.139 1.00 74.44 110 THR A CA 1
ATOM 835 C C . THR A 1 110 ? 3.476 -5.013 1.137 1.00 74.44 110 THR A C 1
ATOM 837 O O . THR A 1 110 ? 4.315 -4.121 1.241 1.00 74.44 110 THR A O 1
ATOM 840 N N . THR A 1 111 ? 3.514 -6.086 1.902 1.00 72.06 111 THR A N 1
ATOM 841 C CA . THR A 1 111 ? 4.497 -6.311 2.960 1.00 72.06 111 THR A CA 1
ATOM 842 C C . THR A 1 111 ? 5.471 -7.415 2.592 1.00 72.06 111 THR A C 1
ATOM 844 O O . THR A 1 111 ? 6.567 -7.481 3.145 1.00 72.06 111 THR A O 1
ATOM 847 N N . GLY A 1 112 ? 5.117 -8.215 1.582 1.00 72.94 112 GLY A N 1
ATOM 848 C CA . GLY A 1 112 ? 5.975 -9.213 0.968 1.00 72.94 112 GLY A CA 1
ATOM 849 C C . GLY A 1 112 ? 6.985 -8.625 -0.022 1.00 72.94 112 GLY A C 1
ATOM 850 O O . GLY A 1 112 ? 6.876 -7.493 -0.501 1.00 72.94 112 GLY A O 1
ATOM 851 N N . ARG A 1 113 ? 7.998 -9.430 -0.358 1.00 84.75 113 ARG A N 1
ATOM 852 C CA . ARG A 1 113 ? 9.046 -9.061 -1.322 1.00 84.75 113 ARG A CA 1
ATOM 853 C C . ARG A 1 113 ? 8.481 -8.959 -2.736 1.00 84.75 113 ARG A C 1
ATOM 855 O O . ARG A 1 113 ? 7.854 -9.903 -3.216 1.00 84.75 113 ARG A O 1
ATOM 862 N N . LEU A 1 114 ? 8.785 -7.870 -3.437 1.00 87.00 114 LEU A N 1
ATOM 863 C CA . LEU A 1 114 ? 8.338 -7.637 -4.813 1.00 87.00 114 LEU A CA 1
ATOM 864 C C . LEU A 1 114 ? 9.100 -8.537 -5.798 1.00 87.00 114 LEU A C 1
ATOM 866 O O . LEU A 1 114 ? 10.179 -8.198 -6.281 1.00 87.00 114 LEU A O 1
ATOM 870 N N . SER A 1 115 ? 8.550 -9.725 -6.052 1.00 88.56 115 SER A N 1
ATOM 871 C CA . SER A 1 115 ? 9.028 -10.678 -7.062 1.00 88.56 115 SER A CA 1
ATOM 872 C C . SER A 1 115 ? 8.409 -10.409 -8.435 1.00 88.56 1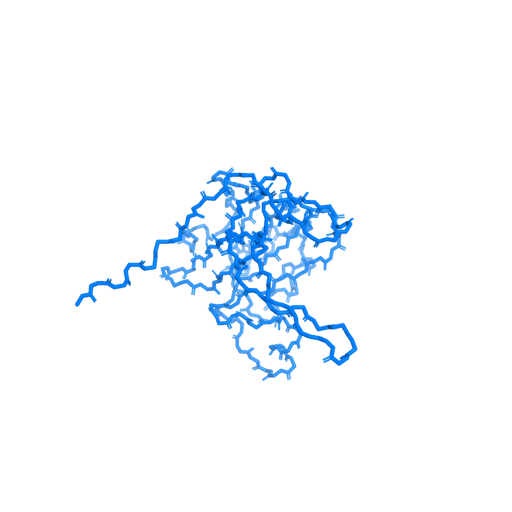15 SER A C 1
ATOM 874 O O . SER A 1 115 ? 7.368 -9.755 -8.535 1.00 88.56 115 SER A O 1
ATOM 876 N N . SER A 1 116 ? 8.975 -10.995 -9.495 1.00 89.25 116 SER A N 1
ATOM 877 C CA . SER A 1 116 ? 8.370 -10.955 -10.835 1.00 89.25 116 SER A CA 1
ATOM 878 C C . SER A 1 116 ? 6.929 -11.481 -10.853 1.00 89.25 116 SER A C 1
ATOM 880 O O . SER A 1 116 ? 6.098 -10.970 -11.597 1.00 89.25 116 SER A O 1
ATOM 882 N N . ALA A 1 117 ? 6.584 -12.451 -9.999 1.00 83.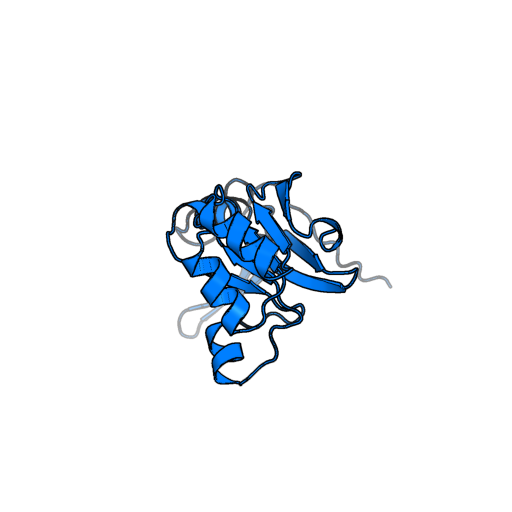12 117 ALA A N 1
ATOM 883 C CA . ALA A 1 117 ? 5.219 -12.961 -9.891 1.00 83.12 117 ALA A CA 1
ATOM 884 C C . ALA A 1 117 ? 4.237 -11.902 -9.359 1.00 83.12 117 ALA A C 1
ATOM 886 O O . ALA A 1 117 ? 3.119 -11.808 -9.869 1.00 83.12 117 ALA A O 1
ATOM 887 N N . ILE A 1 118 ? 4.647 -11.096 -8.372 1.00 85.25 118 ILE A N 1
ATOM 888 C CA . ILE A 1 118 ? 3.830 -9.998 -7.827 1.00 85.25 118 ILE A CA 1
ATOM 889 C C . ILE A 1 118 ? 3.703 -8.875 -8.857 1.00 85.25 118 ILE A C 1
ATOM 891 O O . ILE A 1 118 ? 2.584 -8.487 -9.190 1.00 85.25 118 ILE A O 1
ATOM 895 N N . VAL A 1 119 ? 4.825 -8.425 -9.426 1.00 89.56 119 VAL A N 1
ATOM 896 C CA . VAL A 1 119 ? 4.850 -7.381 -10.466 1.00 89.56 119 VAL A CA 1
ATOM 897 C C . VAL A 1 119 ? 3.976 -7.784 -11.657 1.00 89.56 119 VAL A C 1
ATOM 899 O O . VAL A 1 119 ? 3.127 -7.022 -12.107 1.00 89.56 119 VAL A O 1
ATOM 902 N N . SER A 1 120 ? 4.075 -9.038 -12.105 1.00 86.12 120 SER A N 1
ATOM 903 C CA . SER A 1 120 ? 3.256 -9.573 -13.196 1.00 86.12 120 SER A CA 1
ATOM 904 C C . SER A 1 120 ? 1.757 -9.612 -12.860 1.00 86.12 120 SER A C 1
ATOM 906 O O . SER A 1 120 ? 0.926 -9.370 -13.737 1.00 86.12 120 SER A O 1
ATOM 908 N N . LYS A 1 121 ? 1.378 -9.906 -11.605 1.00 81.06 121 LYS A N 1
ATOM 909 C CA . LYS A 1 121 ? -0.026 -9.830 -11.156 1.00 81.06 121 LYS A CA 1
ATOM 910 C C . LYS A 1 121 ? -0.534 -8.389 -11.199 1.00 81.06 121 LYS A C 1
ATOM 912 O O . LYS A 1 121 ? -1.623 -8.175 -11.722 1.00 81.06 121 LYS A O 1
ATOM 917 N N . ALA A 1 122 ? 0.257 -7.436 -10.708 1.00 84.06 122 ALA A N 1
ATOM 918 C CA . ALA A 1 122 ? -0.095 -6.019 -10.710 1.00 84.06 122 ALA A CA 1
ATOM 919 C C . ALA A 1 122 ? -0.265 -5.474 -12.140 1.00 84.06 122 ALA A C 1
ATOM 921 O O . ALA A 1 122 ? -1.286 -4.869 -12.469 1.00 84.06 122 ALA A O 1
ATOM 922 N N . ALA A 1 123 ? 0.679 -5.799 -13.024 1.00 86.81 123 ALA A N 1
ATOM 923 C CA . ALA A 1 123 ? 0.656 -5.394 -14.424 1.00 86.81 123 ALA A CA 1
ATOM 924 C C . ALA A 1 123 ? -0.559 -5.939 -15.191 1.00 86.81 123 ALA A C 1
ATOM 926 O O . ALA A 1 123 ? -1.185 -5.212 -15.961 1.00 86.81 123 ALA A O 1
ATOM 927 N N . ARG A 1 124 ? -0.943 -7.205 -14.953 1.00 83.06 124 ARG A N 1
ATOM 928 C CA . ARG A 1 124 ? -2.117 -7.829 -15.598 1.00 83.06 124 ARG A CA 1
ATOM 929 C C . ARG A 1 124 ? -3.413 -7.067 -15.354 1.00 83.06 124 ARG A C 1
ATOM 931 O O . ARG A 1 124 ? -4.302 -7.105 -16.199 1.00 83.06 124 ARG A O 1
ATOM 938 N N . VAL A 1 125 ? -3.511 -6.399 -14.211 1.00 76.81 125 VAL A N 1
ATOM 939 C CA . VAL A 1 125 ? -4.693 -5.626 -13.824 1.00 76.81 125 VAL A CA 1
ATOM 940 C C . VAL A 1 125 ? -4.453 -4.116 -13.932 1.00 76.81 125 VAL A C 1
ATOM 942 O O . VAL A 1 125 ? -5.273 -3.343 -13.461 1.00 76.81 125 VAL A O 1
ATOM 945 N N . ARG A 1 126 ? -3.369 -3.706 -14.612 1.00 85.94 126 ARG A N 1
ATOM 946 C CA . ARG A 1 126 ? -3.003 -2.316 -14.935 1.00 85.94 126 ARG A CA 1
ATOM 947 C C . ARG A 1 126 ? -2.720 -1.414 -13.735 1.00 85.94 126 ARG A C 1
ATOM 949 O O . ARG A 1 126 ? -2.959 -0.221 -13.818 1.00 85.94 126 ARG A O 1
ATOM 956 N N . ILE A 1 127 ? -2.179 -1.952 -12.649 1.00 86.12 127 ILE A N 1
ATOM 957 C CA . ILE A 1 127 ? -1.701 -1.120 -11.537 1.00 86.12 127 ILE A CA 1
ATOM 958 C C . ILE A 1 127 ? -0.332 -0.540 -11.904 1.00 86.12 127 ILE A C 1
ATOM 960 O O . ILE A 1 127 ? 0.577 -1.334 -12.121 1.00 86.12 127 ILE A O 1
ATOM 964 N N . PRO A 1 128 ? -0.141 0.785 -11.967 1.00 87.88 128 PRO A N 1
ATOM 965 C CA . PRO A 1 128 ? 1.129 1.385 -12.389 1.00 87.88 128 PRO A CA 1
ATOM 966 C C . PRO A 1 128 ? 2.221 1.435 -11.311 1.00 87.88 128 PRO A C 1
ATOM 968 O O . PRO A 1 128 ? 3.389 1.572 -11.665 1.00 87.88 128 PRO A O 1
ATOM 971 N N . VAL A 1 129 ? 1.865 1.354 -10.022 1.00 88.62 129 VAL A N 1
ATOM 972 C CA . VAL A 1 129 ? 2.792 1.595 -8.900 1.00 88.62 129 VAL A CA 1
ATOM 973 C C . VAL A 1 129 ? 2.771 0.436 -7.912 1.00 88.62 129 VAL A C 1
ATOM 975 O O . VAL A 1 129 ? 1.701 0.014 -7.468 1.00 88.62 129 VAL A O 1
ATOM 978 N N . LEU A 1 130 ? 3.951 -0.038 -7.516 1.00 88.81 130 LEU A N 1
ATOM 979 C CA . LEU A 1 130 ? 4.148 -1.005 -6.444 1.00 88.81 130 LEU A CA 1
ATOM 980 C C . LEU A 1 130 ? 4.999 -0.400 -5.331 1.00 88.81 130 LEU A C 1
ATOM 982 O O . LEU A 1 130 ? 6.115 0.058 -5.560 1.00 88.81 130 LEU A O 1
ATOM 986 N N . VAL A 1 131 ? 4.500 -0.478 -4.104 1.00 86.25 131 VAL A N 1
ATOM 987 C CA . VAL A 1 131 ? 5.208 -0.072 -2.895 1.00 86.25 131 VAL A CA 1
ATOM 988 C C . VAL A 1 131 ? 5.264 -1.260 -1.946 1.00 86.25 131 VAL A C 1
ATOM 990 O O . VAL A 1 131 ? 4.245 -1.890 -1.660 1.00 86.25 131 VAL A O 1
ATOM 993 N N . SER A 1 132 ? 6.456 -1.579 -1.443 1.00 83.88 132 SER A N 1
ATOM 994 C CA . SER A 1 132 ? 6.615 -2.597 -0.406 1.00 83.88 132 SER A CA 1
ATOM 995 C C . SER A 1 132 ? 7.424 -2.119 0.787 1.00 83.88 132 SER A C 1
ATOM 997 O O . SER A 1 132 ? 8.329 -1.292 0.677 1.00 83.88 132 SER A O 1
ATOM 999 N N . ARG A 1 133 ? 7.126 -2.679 1.957 1.00 78.00 133 ARG A N 1
ATOM 1000 C CA . ARG A 1 133 ? 7.979 -2.543 3.142 1.00 78.00 133 ARG A CA 1
ATOM 1001 C C . ARG A 1 133 ? 9.188 -3.489 3.096 1.00 78.00 133 ARG A C 1
ATOM 1003 O O . ARG A 1 133 ? 10.247 -3.160 3.629 1.00 78.00 133 ARG A O 1
ATOM 1010 N N . ALA A 1 134 ? 9.055 -4.651 2.459 1.00 82.56 134 ALA A N 1
ATOM 1011 C CA . ALA A 1 134 ? 10.144 -5.611 2.308 1.00 82.56 134 ALA A CA 1
ATOM 1012 C C . ALA A 1 134 ? 11.078 -5.242 1.149 1.00 82.56 134 ALA A C 1
ATOM 1014 O O . ALA A 1 134 ? 10.769 -4.397 0.313 1.00 82.56 134 ALA A O 1
ATOM 1015 N N . ALA A 1 135 ? 12.228 -5.915 1.085 1.00 84.75 135 ALA A N 1
ATOM 1016 C CA . ALA A 1 135 ? 13.147 -5.791 -0.039 1.00 84.75 135 ALA A CA 1
ATOM 1017 C C . ALA A 1 135 ? 12.504 -6.301 -1.347 1.00 84.75 135 ALA A C 1
ATOM 1019 O O . ALA A 1 135 ? 11.794 -7.313 -1.330 1.00 84.75 135 ALA A O 1
ATOM 1020 N N . PRO A 1 136 ? 12.786 -5.680 -2.499 1.00 91.88 136 PRO A N 1
ATOM 1021 C CA . PRO A 1 136 ? 12.408 -6.244 -3.785 1.00 91.88 136 PRO A CA 1
ATOM 1022 C C . PRO A 1 136 ? 13.336 -7.411 -4.155 1.00 91.88 136 PRO A C 1
ATOM 1024 O O . PRO A 1 136 ? 14.434 -7.554 -3.610 1.00 91.88 136 PRO A O 1
ATOM 1027 N N . LEU A 1 137 ? 12.911 -8.253 -5.100 1.00 92.06 137 LEU A N 1
ATOM 1028 C CA . LEU A 1 137 ? 13.799 -9.225 -5.747 1.00 92.06 137 LEU A CA 1
ATOM 1029 C C . LEU A 1 137 ? 14.317 -8.649 -7.068 1.00 92.06 137 LEU A C 1
ATOM 1031 O O . LEU A 1 137 ? 13.616 -7.879 -7.723 1.00 92.06 137 LEU A O 1
ATOM 1035 N N . ASN A 1 138 ? 15.507 -9.074 -7.503 1.00 96.00 138 ASN A N 1
ATOM 1036 C CA . ASN A 1 138 ? 16.095 -8.643 -8.778 1.00 96.00 138 ASN A CA 1
ATOM 1037 C C . ASN A 1 138 ? 15.139 -8.869 -9.963 1.00 96.00 138 ASN A C 1
ATOM 1039 O O . ASN A 1 138 ? 14.914 -7.961 -10.754 1.00 96.00 138 ASN A O 1
ATOM 1043 N N . THR A 1 139 ? 14.492 -10.036 -10.015 1.00 94.56 139 THR A N 1
ATOM 1044 C CA . THR A 1 139 ? 13.518 -10.383 -11.061 1.00 94.56 139 THR A CA 1
ATOM 1045 C C . THR A 1 139 ? 12.276 -9.493 -11.043 1.00 94.56 139 THR A C 1
ATOM 1047 O O . THR A 1 139 ? 11.662 -9.280 -12.085 1.00 94.56 139 THR A O 1
ATOM 1050 N N . GLY A 1 140 ? 11.887 -8.976 -9.873 1.00 94.50 140 GLY A N 1
ATOM 1051 C CA . GLY A 1 140 ? 10.807 -8.001 -9.754 1.00 94.50 140 GLY A CA 1
ATOM 1052 C C . GLY A 1 140 ? 11.206 -6.656 -10.350 1.00 94.50 140 GLY A C 1
ATOM 1053 O O . GLY A 1 140 ? 10.485 -6.141 -11.195 1.00 94.50 140 GLY A O 1
ATOM 1054 N N . ILE A 1 141 ? 12.383 -6.143 -9.977 1.00 96.94 141 ILE A N 1
ATOM 1055 C CA . ILE A 1 141 ? 12.920 -4.869 -10.487 1.00 96.94 141 ILE A CA 1
ATOM 1056 C C . ILE A 1 141 ? 13.091 -4.909 -12.013 1.00 96.94 141 ILE A C 1
ATOM 1058 O O . ILE A 1 141 ? 12.706 -3.976 -12.711 1.00 96.94 141 ILE A O 1
ATOM 1062 N N . GLU A 1 142 ? 13.674 -5.984 -12.548 1.00 97.19 142 GLU A N 1
ATOM 1063 C CA . GLU A 1 142 ? 13.893 -6.140 -13.993 1.00 97.19 142 GLU A CA 1
ATOM 1064 C C . GLU A 1 142 ? 12.576 -6.152 -14.776 1.00 97.19 142 GLU A C 1
ATOM 1066 O O . GLU A 1 142 ? 12.457 -5.495 -15.816 1.00 97.19 142 GLU A O 1
ATOM 1071 N N . LEU A 1 143 ? 11.572 -6.873 -14.267 1.00 96.06 143 LEU A N 1
ATOM 1072 C CA . LEU A 1 143 ? 10.258 -6.927 -14.897 1.00 96.06 143 LEU A CA 1
ATOM 1073 C C . LEU A 1 143 ? 9.547 -5.573 -14.824 1.00 96.06 143 LEU A C 1
ATOM 1075 O O . LEU A 1 143 ? 8.995 -5.132 -15.825 1.00 96.06 143 LEU A O 1
ATOM 1079 N N . ASP A 1 144 ? 9.589 -4.909 -13.673 1.00 95.94 144 ASP A N 1
ATOM 1080 C CA . ASP A 1 144 ? 8.980 -3.594 -13.472 1.00 95.94 144 ASP A CA 1
ATOM 1081 C C . ASP A 1 144 ? 9.520 -2.556 -14.472 1.00 95.94 144 ASP A C 1
ATOM 1083 O O . ASP A 1 144 ? 8.752 -1.926 -15.203 1.00 95.94 144 ASP A O 1
ATOM 1087 N N . ARG A 1 145 ? 10.851 -2.494 -14.620 1.00 96.81 145 ARG A N 1
ATOM 1088 C CA . ARG A 1 145 ? 11.530 -1.645 -15.613 1.00 96.81 145 ARG A CA 1
ATOM 1089 C C . ARG A 1 145 ? 11.122 -1.967 -17.044 1.00 96.81 145 ARG A C 1
ATOM 1091 O O . ARG A 1 145 ? 10.918 -1.060 -17.843 1.00 96.81 145 ARG A O 1
ATOM 1098 N N . THR A 1 146 ? 10.992 -3.253 -17.368 1.00 97.00 146 THR A N 1
ATOM 1099 C CA . THR A 1 146 ? 10.554 -3.702 -18.700 1.00 97.00 146 THR A CA 1
ATOM 1100 C C . THR A 1 146 ? 9.126 -3.247 -19.003 1.00 97.00 146 THR A C 1
ATOM 1102 O O . THR A 1 146 ? 8.794 -2.960 -20.151 1.00 97.00 146 THR A O 1
ATOM 1105 N N . LEU A 1 147 ? 8.279 -3.180 -17.977 1.00 94.81 147 LEU A N 1
ATOM 1106 C CA . LEU A 1 147 ? 6.876 -2.797 -18.090 1.00 94.81 147 LEU A CA 1
ATOM 1107 C C . LEU A 1 147 ? 6.645 -1.283 -17.969 1.00 94.81 147 LEU A C 1
ATOM 1109 O O . LEU A 1 147 ? 5.526 -0.835 -18.210 1.00 94.81 147 LEU A O 1
ATOM 1113 N N . GLY A 1 148 ? 7.674 -0.498 -17.630 1.00 93.62 148 GLY A N 1
ATOM 1114 C CA . GLY A 1 148 ? 7.562 0.954 -17.452 1.00 93.62 148 GLY A CA 1
ATOM 1115 C C . GLY A 1 148 ? 6.677 1.349 -16.266 1.00 93.62 148 GLY A C 1
ATOM 1116 O O . GLY A 1 148 ? 5.947 2.339 -16.345 1.00 93.62 148 GLY A O 1
ATOM 1117 N N . MET A 1 149 ? 6.698 0.534 -15.213 1.00 93.06 149 MET A N 1
ATOM 1118 C CA . MET A 1 149 ? 5.979 0.750 -13.957 1.00 93.06 149 MET A CA 1
ATOM 1119 C C . MET A 1 149 ? 6.860 1.522 -12.959 1.00 93.06 149 MET A C 1
ATOM 1121 O O . MET A 1 149 ? 8.013 1.843 -13.259 1.00 93.06 149 MET A O 1
ATOM 1125 N N . ALA A 1 150 ? 6.302 1.853 -11.793 1.00 93.25 150 ALA A N 1
ATOM 1126 C CA . ALA A 1 150 ? 7.060 2.403 -10.675 1.00 93.25 150 ALA A CA 1
ATOM 1127 C C . ALA A 1 150 ? 7.132 1.401 -9.523 1.00 93.25 150 ALA A C 1
ATOM 1129 O O . ALA A 1 150 ? 6.107 0.873 -9.079 1.00 93.25 150 ALA A O 1
ATOM 1130 N N . LEU A 1 151 ? 8.336 1.193 -8.996 1.00 92.62 151 LEU A N 1
ATOM 1131 C CA . LEU A 1 151 ? 8.589 0.274 -7.898 1.00 92.62 151 LEU A CA 1
ATOM 1132 C C . LEU A 1 151 ? 9.393 0.955 -6.807 1.00 92.62 151 LEU A C 1
ATOM 1134 O O . LEU A 1 151 ? 10.528 1.391 -7.010 1.00 92.62 151 LEU A O 1
ATOM 1138 N N . ALA A 1 152 ? 8.828 0.949 -5.608 1.00 91.50 152 ALA A N 1
ATOM 1139 C CA . ALA A 1 152 ? 9.505 1.378 -4.407 1.00 91.50 152 ALA A CA 1
ATOM 1140 C C . ALA A 1 152 ? 9.442 0.306 -3.321 1.00 91.50 152 ALA A C 1
ATOM 1142 O O . ALA A 1 152 ? 8.500 -0.485 -3.224 1.00 91.50 152 ALA A O 1
ATOM 1143 N N . ALA A 1 153 ? 10.474 0.269 -2.491 1.00 89.25 153 ALA A N 1
ATOM 1144 C CA . ALA A 1 153 ? 10.592 -0.700 -1.420 1.00 89.25 153 ALA A CA 1
ATOM 1145 C C . ALA A 1 153 ? 11.096 -0.048 -0.133 1.00 89.25 153 ALA A C 1
ATOM 1147 O O . ALA A 1 153 ? 11.420 1.144 -0.105 1.00 89.25 153 ALA A O 1
ATOM 1148 N N . PHE A 1 154 ? 11.187 -0.848 0.933 1.00 82.81 154 PHE A N 1
ATOM 1149 C CA . PHE A 1 154 ? 11.632 -0.381 2.243 1.00 82.81 154 PHE A CA 1
ATOM 1150 C C . PHE A 1 154 ? 10.835 0.826 2.761 1.00 82.81 154 PHE A C 1
ATOM 1152 O O . PHE A 1 154 ? 11.389 1.663 3.474 1.00 82.81 154 PHE A O 1
ATOM 1159 N N . ALA A 1 155 ? 9.550 0.904 2.401 1.00 78.94 155 ALA A N 1
ATOM 1160 C CA . ALA A 1 155 ? 8.648 1.967 2.819 1.00 78.94 155 ALA A CA 1
ATOM 1161 C C . ALA A 1 155 ? 8.551 2.009 4.350 1.00 78.94 155 ALA A C 1
ATOM 1163 O O . ALA A 1 155 ? 8.043 1.080 4.975 1.00 78.94 155 ALA A O 1
ATOM 1164 N N . ARG A 1 156 ? 9.080 3.065 4.963 1.00 73.12 156 ARG A N 1
ATOM 1165 C CA . ARG A 1 156 ? 9.072 3.282 6.417 1.00 73.12 156 ARG A CA 1
ATOM 1166 C C . ARG A 1 156 ? 9.189 4.766 6.665 1.00 73.12 156 ARG A C 1
ATOM 1168 O O . ARG A 1 156 ? 10.019 5.388 6.023 1.00 73.12 156 ARG A O 1
ATOM 1175 N N . ARG A 1 157 ? 8.449 5.371 7.591 1.00 65.44 157 ARG A N 1
ATOM 1176 C CA . ARG A 1 157 ? 8.643 6.812 7.824 1.00 65.44 157 ARG A CA 1
ATOM 1177 C C . ARG A 1 157 ? 10.111 7.139 8.163 1.00 65.44 157 ARG A C 1
ATOM 1179 O O . ARG A 1 157 ? 10.755 6.365 8.872 1.00 65.44 157 ARG A O 1
ATOM 1186 N N . PRO A 1 158 ? 10.657 8.272 7.687 1.00 68.25 158 PRO A N 1
ATOM 1187 C CA . PRO A 1 158 ? 10.144 9.177 6.645 1.00 68.25 158 PRO A CA 1
ATOM 1188 C C . PRO A 1 158 ? 10.585 8.788 5.213 1.00 68.25 158 PRO A C 1
ATOM 1190 O O . PRO A 1 158 ? 10.493 9.593 4.297 1.00 68.25 158 PRO A O 1
ATOM 1193 N N . ASN A 1 159 ? 11.132 7.590 5.025 1.00 77.94 159 ASN A N 1
ATOM 1194 C CA . ASN A 1 159 ? 11.882 7.180 3.847 1.00 77.94 159 ASN A CA 1
ATOM 1195 C C . ASN A 1 159 ? 11.136 6.173 2.954 1.00 77.94 159 ASN A C 1
ATOM 1197 O O . ASN A 1 159 ? 10.491 5.223 3.399 1.00 77.94 159 ASN A O 1
ATOM 1201 N N . LEU A 1 160 ? 11.355 6.314 1.656 1.00 80.62 160 LEU A N 1
ATOM 1202 C CA . LEU A 1 160 ? 10.961 5.353 0.638 1.00 80.62 160 LEU A CA 1
ATOM 1203 C C . LEU A 1 160 ? 12.126 5.201 -0.343 1.00 80.62 160 LEU A C 1
ATOM 1205 O O . LEU A 1 160 ? 12.825 6.174 -0.619 1.00 80.62 160 LEU A O 1
ATOM 1209 N N . TYR A 1 161 ? 12.361 3.991 -0.850 1.00 89.56 161 TYR A N 1
ATOM 1210 C CA . TYR A 1 161 ? 13.494 3.712 -1.732 1.00 89.56 161 TYR A CA 1
ATOM 1211 C C . TYR A 1 161 ? 12.975 3.286 -3.102 1.00 89.56 161 TYR A C 1
ATOM 1213 O O . TYR A 1 161 ? 12.445 2.185 -3.242 1.00 89.56 161 TYR A O 1
ATOM 1221 N N . GLY A 1 162 ? 13.108 4.167 -4.094 1.00 92.69 162 GLY A N 1
ATOM 1222 C CA . GLY A 1 162 ? 12.746 3.892 -5.485 1.00 92.69 162 GLY A CA 1
ATOM 1223 C C . GLY A 1 162 ? 13.766 2.986 -6.179 1.00 92.69 162 GLY A C 1
ATOM 1224 O O . GLY A 1 162 ? 14.972 3.101 -5.956 1.00 92.69 162 GLY A O 1
ATOM 1225 N N . TYR A 1 163 ? 13.273 2.073 -7.012 1.00 94.31 163 TYR A N 1
ATOM 1226 C CA . TYR A 1 163 ? 14.073 1.161 -7.842 1.00 94.31 163 TYR A CA 1
ATOM 1227 C C . TYR A 1 163 ? 13.822 1.359 -9.347 1.00 94.31 163 TYR A C 1
ATOM 1229 O O . TYR A 1 163 ? 14.644 0.919 -10.170 1.00 94.31 163 TYR A O 1
ATOM 1237 N N . SER A 1 164 ? 12.697 1.994 -9.682 1.00 91.88 164 SER A N 1
ATOM 1238 C CA . SER A 1 164 ? 12.248 2.370 -11.023 1.00 91.88 164 SER A CA 1
ATOM 1239 C C . SER A 1 164 ? 11.031 3.290 -10.934 1.00 91.88 164 SER A C 1
ATOM 1241 O O . SER A 1 164 ? 10.219 3.147 -10.017 1.00 91.88 164 SER A O 1
ATOM 1243 N N . GLY A 1 165 ? 10.887 4.187 -11.912 1.00 89.62 165 GLY A N 1
ATOM 1244 C CA . GLY A 1 165 ? 9.715 5.051 -12.056 1.00 89.62 165 GLY A CA 1
ATOM 1245 C C . GLY A 1 165 ? 9.518 6.017 -10.887 1.00 89.62 165 GLY A C 1
ATOM 1246 O O . GLY A 1 165 ? 8.391 6.425 -10.619 1.00 89.62 165 GLY A O 1
ATOM 1247 N N . GLU A 1 166 ? 10.573 6.332 -10.133 1.00 87.69 166 GLU A N 1
ATOM 1248 C CA . GLU A 1 166 ? 10.509 7.180 -8.943 1.00 87.69 166 GLU A CA 1
ATOM 1249 C C . GLU A 1 166 ? 10.014 8.600 -9.234 1.00 87.69 166 GLU A C 1
ATOM 1251 O O . GLU A 1 166 ? 9.437 9.224 -8.350 1.00 87.69 166 GLU A O 1
ATOM 1256 N N . GLU A 1 167 ? 10.155 9.086 -10.472 1.00 86.38 167 GLU A N 1
ATOM 1257 C CA . GLU A 1 167 ? 9.596 10.365 -10.922 1.00 86.38 167 GLU A CA 1
ATOM 1258 C C . GLU A 1 167 ? 8.071 10.431 -10.799 1.00 86.38 167 GLU A C 1
ATOM 1260 O O . GLU A 1 167 ? 7.494 11.516 -10.797 1.00 86.38 167 GLU A O 1
ATOM 1265 N N . ARG A 1 168 ? 7.431 9.265 -10.683 1.00 82.94 168 ARG A N 1
ATOM 1266 C CA . ARG A 1 168 ? 5.991 9.114 -10.532 1.00 82.94 168 ARG A CA 1
ATOM 1267 C C . ARG A 1 168 ? 5.528 9.139 -9.077 1.00 82.94 168 ARG A C 1
ATOM 1269 O O . ARG A 1 168 ? 4.326 9.101 -8.854 1.00 82.94 168 ARG A O 1
ATOM 1276 N N . ILE A 1 169 ? 6.435 9.147 -8.094 1.00 78.81 169 ILE A N 1
ATOM 1277 C CA . ILE A 1 169 ? 6.117 8.997 -6.664 1.00 78.81 169 ILE A CA 1
ATOM 1278 C C . ILE A 1 169 ? 6.487 10.280 -5.904 1.00 78.81 169 ILE A C 1
ATOM 1280 O O . ILE A 1 169 ? 7.631 10.729 -5.979 1.00 78.81 169 ILE A O 1
ATOM 1284 N N . SER A 1 170 ? 5.549 10.833 -5.121 1.00 70.88 170 SER A N 1
ATOM 1285 C CA . SER A 1 170 ? 5.773 12.011 -4.256 1.00 70.88 170 SER A CA 1
ATOM 1286 C C . SER A 1 170 ? 5.100 11.908 -2.894 1.00 70.88 170 SER A C 1
ATOM 1288 O O . SER A 1 170 ? 4.008 11.298 -2.838 1.00 70.88 170 SER A O 1
#